Protein AF-A0A7Y1VNK2-F1 (afdb_monomer_lite)

pLDDT: mean 88.34, std 15.72, range [41.72, 98.06]

Secondary structure (DSSP, 8-state):
-B-TTTTTTTTS-HHHHHHTT--TT--B----S--HHHHHHHHHHHHHHHHHHHHHHHTT-

Sequence (61 aa):
VLSPAETSHVLIPKEEREKLGIKDGLIRFSVGIEETDDLIADIHQALLQVQPEMEEMVDKS

Structure (mmCIF, N/CA/C/O backbone):
data_AF-A0A7Y1VNK2-F1
#
_entry.id   AF-A0A7Y1VNK2-F1
#
loop_
_atom_site.group_PDB
_atom_site.id
_atom_site.type_symbol
_atom_site.label_atom_id
_atom_site.label_alt_id
_atom_site.label_comp_id
_atom_site.label_asym_id
_atom_site.label_entity_id
_atom_site.label_seq_id
_atom_site.pdbx_PDB_ins_code
_atom_site.Cartn_x
_atom_site.Cartn_y
_atom_site.Cartn_z
_atom_site.occupancy
_atom_site.B_iso_or_equiv
_atom_site.auth_seq_id
_atom_site.auth_comp_id
_atom_site.auth_asym_id
_atom_site.auth_atom_id
_atom_site.pdbx_PDB_model_num
ATOM 1 N N . VAL A 1 1 ? 4.309 -1.920 -1.169 1.00 91.06 1 VAL A N 1
ATOM 2 C CA . VAL A 1 1 ? 2.894 -1.605 -0.841 1.00 91.06 1 VAL A CA 1
ATOM 3 C C . VAL A 1 1 ? 2.592 -2.020 0.598 1.00 91.06 1 VAL A C 1
ATOM 5 O O . VAL A 1 1 ? 3.254 -2.930 1.081 1.00 91.06 1 VAL A O 1
ATOM 8 N N . LEU A 1 2 ? 1.676 -1.350 1.306 1.00 95.50 2 LEU A N 1
ATOM 9 C CA . LEU A 1 2 ? 1.219 -1.760 2.647 1.00 95.50 2 LEU A CA 1
ATOM 10 C C . LEU A 1 2 ? -0.242 -1.371 2.909 1.00 95.50 2 LEU A C 1
ATOM 12 O O . LEU A 1 2 ? -0.741 -0.419 2.309 1.00 95.50 2 LEU A O 1
ATOM 16 N N . SER A 1 3 ? -0.880 -2.053 3.863 1.00 96.75 3 SER A N 1
ATOM 17 C CA . SER A 1 3 ? -2.154 -1.648 4.472 1.00 96.75 3 SER A CA 1
ATOM 18 C C . SER A 1 3 ? -1.873 -0.857 5.756 1.00 96.75 3 SER A C 1
ATOM 20 O O . SER A 1 3 ? -1.329 -1.426 6.709 1.00 96.75 3 SER A O 1
ATOM 22 N N . PRO A 1 4 ? -2.177 0.455 5.835 1.00 97.12 4 PRO A N 1
ATOM 23 C CA . PRO A 1 4 ? -1.937 1.233 7.045 1.00 97.12 4 PRO A CA 1
ATOM 24 C C . PRO A 1 4 ? -2.709 0.695 8.251 1.00 97.12 4 PRO A C 1
ATOM 26 O O . PRO A 1 4 ? -2.147 0.671 9.343 1.00 97.12 4 PRO A O 1
ATOM 29 N N . ALA A 1 5 ? -3.941 0.224 8.037 1.00 96.50 5 ALA A N 1
ATOM 30 C CA . ALA A 1 5 ? -4.810 -0.353 9.061 1.00 96.50 5 ALA A CA 1
ATOM 31 C C . ALA A 1 5 ? -4.196 -1.586 9.746 1.00 96.50 5 ALA A C 1
ATOM 33 O O . ALA A 1 5 ? -4.378 -1.770 10.946 1.00 96.50 5 ALA A O 1
ATOM 34 N N . GLU A 1 6 ? -3.443 -2.392 8.995 1.00 96.31 6 GLU A N 1
ATOM 35 C CA . GLU A 1 6 ? -2.834 -3.639 9.479 1.00 96.31 6 GLU A CA 1
ATOM 36 C C . GLU A 1 6 ? -1.361 -3.486 9.881 1.00 96.31 6 GLU A C 1
ATOM 38 O O . GLU A 1 6 ? -0.782 -4.388 10.480 1.00 96.31 6 GLU A O 1
ATOM 43 N N . THR A 1 7 ? -0.729 -2.355 9.552 1.00 96.44 7 THR A N 1
ATOM 44 C CA . THR A 1 7 ? 0.711 -2.149 9.769 1.00 96.44 7 THR A CA 1
ATOM 45 C C . THR A 1 7 ? 0.985 -0.851 10.531 1.00 96.44 7 THR A C 1
ATOM 47 O O . THR A 1 7 ? 0.804 -0.780 11.741 1.00 96.44 7 THR A O 1
ATOM 50 N N . SER A 1 8 ? 1.407 0.206 9.838 1.00 94.38 8 SER A N 1
ATOM 51 C CA . SER A 1 8 ? 1.853 1.482 10.416 1.00 94.38 8 SER A CA 1
ATOM 52 C C . SER A 1 8 ? 0.870 2.158 11.381 1.00 94.38 8 SER A C 1
ATOM 54 O O . SER A 1 8 ? 1.318 2.906 12.242 1.00 94.38 8 SER A O 1
ATOM 56 N N . HIS A 1 9 ? -0.438 1.914 11.256 1.00 94.88 9 HIS A N 1
ATOM 57 C CA . HIS A 1 9 ? -1.481 2.507 12.102 1.00 94.88 9 HIS A CA 1
ATOM 58 C C . HIS A 1 9 ? -2.252 1.448 12.907 1.00 94.88 9 HIS A C 1
ATOM 60 O O . HIS A 1 9 ? -3.311 1.752 13.447 1.00 94.88 9 HIS A O 1
ATOM 66 N N . VAL A 1 10 ? -1.725 0.224 13.037 1.00 95.50 10 VAL A N 1
ATOM 67 C CA . VAL A 1 10 ? -2.399 -0.892 13.733 1.00 95.50 10 VAL A CA 1
ATOM 68 C C . VAL A 1 10 ? -2.719 -0.591 15.202 1.00 95.50 10 VAL A C 1
ATOM 70 O O . VAL A 1 10 ? -3.694 -1.098 15.747 1.00 95.50 10 VAL A O 1
ATOM 73 N N . LEU A 1 11 ? -1.919 0.265 15.844 1.00 96.81 11 LEU A N 1
ATOM 74 C CA . LEU A 1 11 ? -2.099 0.653 17.245 1.00 96.81 11 LEU A CA 1
ATOM 75 C C . LEU A 1 11 ? -3.151 1.756 17.444 1.00 96.81 11 LEU A C 1
ATOM 77 O O . LEU A 1 11 ? -3.494 2.059 18.583 1.00 96.81 11 LEU A O 1
ATOM 81 N N . ILE A 1 12 ? -3.660 2.360 16.364 1.00 95.81 12 ILE A N 1
ATOM 82 C CA . ILE A 1 12 ? -4.707 3.380 16.437 1.00 95.81 12 ILE A CA 1
ATOM 83 C C . ILE A 1 12 ? -6.073 2.674 16.436 1.00 95.81 12 ILE A C 1
ATOM 85 O O . ILE A 1 12 ? -6.351 1.888 15.518 1.00 95.81 12 ILE A O 1
ATOM 89 N N . PRO A 1 13 ? -6.951 2.948 17.421 1.00 96.75 13 PRO A N 1
ATOM 90 C CA . PRO A 1 13 ? -8.298 2.393 17.453 1.00 96.75 13 PRO A CA 1
ATOM 91 C C . PRO A 1 13 ? -9.058 2.657 16.150 1.00 96.75 13 PRO A C 1
ATOM 93 O O . PRO A 1 13 ? -8.931 3.724 15.548 1.00 96.75 13 PRO A O 1
ATOM 96 N N . LYS A 1 14 ? -9.894 1.701 15.729 1.00 95.00 14 LYS A N 1
ATOM 97 C CA . LYS A 1 14 ? -10.645 1.779 14.464 1.00 95.00 14 LYS A CA 1
ATOM 98 C C . LYS A 1 14 ? -11.420 3.093 14.308 1.00 95.00 14 LYS A C 1
ATOM 100 O O . LYS A 1 14 ? -11.320 3.730 13.268 1.00 95.00 14 LYS A O 1
ATOM 105 N N . GLU A 1 15 ? -12.125 3.520 15.352 1.00 96.25 15 GLU A N 1
ATOM 106 C CA . GLU A 1 15 ? -12.919 4.756 15.334 1.00 96.25 15 GLU A CA 1
ATOM 107 C C . GLU A 1 15 ? -12.054 6.003 15.072 1.00 96.25 15 GLU A C 1
ATOM 109 O O . GLU A 1 15 ? -12.457 6.925 14.367 1.00 96.25 15 GLU A O 1
ATOM 114 N N . GLU A 1 16 ? -10.838 6.036 15.615 1.00 96.69 16 GLU A N 1
ATOM 115 C CA . GLU A 1 16 ? -9.903 7.140 15.406 1.00 96.69 16 GLU A CA 1
ATOM 116 C C . GLU A 1 16 ? -9.266 7.076 14.012 1.00 96.69 16 GLU A C 1
ATOM 118 O O . GLU A 1 16 ? -9.175 8.098 13.332 1.00 96.69 16 GLU A O 1
ATOM 123 N N . ARG A 1 17 ? -8.931 5.874 13.520 1.00 96.69 17 ARG A N 1
ATOM 124 C CA . ARG A 1 17 ? -8.493 5.673 12.128 1.00 96.69 17 ARG A CA 1
ATOM 125 C C . ARG A 1 17 ? -9.537 6.162 11.127 1.00 96.69 17 ARG A C 1
ATOM 127 O O . ARG A 1 17 ? -9.188 6.876 10.190 1.00 96.69 17 ARG A O 1
ATOM 134 N N . GLU A 1 18 ? -10.808 5.837 11.343 1.00 95.12 18 GLU A N 1
ATOM 135 C CA . GLU A 1 18 ? -11.915 6.275 10.487 1.00 95.12 18 GLU A CA 1
ATOM 136 C C . GLU A 1 18 ? -12.065 7.801 10.473 1.00 95.12 18 GLU A C 1
ATOM 138 O O . GLU A 1 18 ? -12.225 8.383 9.398 1.00 95.12 18 GLU A O 1
ATOM 143 N N . LYS A 1 19 ? -11.919 8.465 11.630 1.00 96.69 19 LYS A N 1
ATOM 144 C CA . LYS A 1 19 ? -11.909 9.939 11.729 1.00 96.69 19 LYS A CA 1
ATOM 145 C C . LYS A 1 19 ? -10.757 10.577 10.947 1.00 96.69 19 LYS A C 1
ATOM 147 O O . LYS A 1 19 ? -10.923 11.665 10.405 1.00 96.69 19 LYS A O 1
ATOM 152 N N . LEU A 1 20 ? -9.615 9.895 10.853 1.00 95.44 20 LEU A N 1
ATOM 153 C CA . LEU A 1 20 ? -8.458 10.312 10.052 1.00 95.44 20 LEU A CA 1
ATOM 154 C C . LEU A 1 20 ? -8.573 9.926 8.564 1.00 95.44 20 LEU A C 1
ATOM 156 O O . LEU A 1 20 ? -7.667 10.214 7.784 1.00 95.44 20 LEU A O 1
ATOM 160 N N . GLY A 1 21 ? -9.659 9.262 8.155 1.00 95.00 21 GLY A N 1
ATOM 161 C CA . GLY A 1 21 ? -9.852 8.772 6.788 1.00 95.00 21 GLY A CA 1
ATOM 162 C C . GLY A 1 21 ? -9.092 7.480 6.4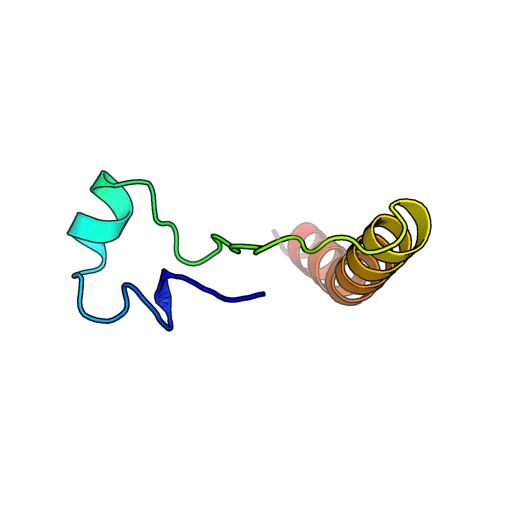59 1.00 95.00 21 GLY A C 1
ATOM 163 O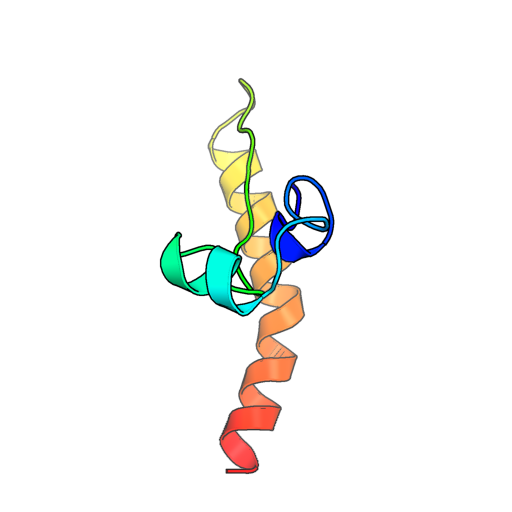 O . GLY A 1 21 ? -9.062 7.061 5.302 1.00 95.00 21 GLY A O 1
ATOM 164 N N . ILE A 1 22 ? -8.504 6.814 7.456 1.00 96.19 22 ILE A N 1
ATOM 165 C CA . ILE A 1 22 ? -7.771 5.551 7.312 1.00 96.19 22 ILE A CA 1
ATOM 166 C C . ILE A 1 22 ? -8.762 4.386 7.395 1.00 96.19 22 ILE A C 1
ATOM 168 O O . ILE A 1 22 ? -8.972 3.780 8.447 1.00 96.19 22 ILE A O 1
ATOM 172 N N . LYS A 1 23 ? -9.388 4.082 6.258 1.00 95.25 23 LYS A N 1
ATOM 173 C CA . LYS A 1 23 ? -10.303 2.942 6.108 1.00 95.25 23 LYS A CA 1
ATOM 174 C C . LYS A 1 23 ? -9.529 1.619 6.081 1.00 95.25 23 LYS A C 1
ATOM 176 O O . LYS A 1 23 ? -8.379 1.591 5.653 1.00 95.25 23 LYS A O 1
ATOM 181 N N . ASP A 1 24 ? -10.179 0.520 6.465 1.00 93.00 24 ASP A N 1
ATOM 182 C CA . ASP A 1 24 ? -9.559 -0.819 6.465 1.00 93.00 24 ASP A CA 1
ATOM 183 C C . ASP A 1 24 ? -9.095 -1.253 5.053 1.00 93.00 24 ASP A C 1
ATOM 185 O O . ASP A 1 24 ? -8.082 -1.929 4.923 1.00 93.00 24 ASP A O 1
ATOM 189 N N . GLY A 1 25 ? -9.763 -0.783 3.990 1.00 92.31 25 GLY A N 1
ATOM 190 C CA . GLY A 1 25 ? -9.363 -1.016 2.592 1.00 92.31 25 GLY A CA 1
ATOM 191 C C . GLY A 1 25 ? -8.372 -0.000 2.005 1.00 92.31 25 GLY A C 1
ATOM 192 O O . GLY A 1 25 ? -8.149 -0.003 0.796 1.00 92.31 25 GLY A O 1
ATOM 193 N N . LEU A 1 26 ? -7.818 0.920 2.804 1.00 95.75 26 LEU A N 1
ATOM 194 C CA . LEU A 1 26 ? -6.834 1.883 2.306 1.00 95.75 26 LEU A CA 1
ATOM 195 C C . LEU A 1 26 ? -5.511 1.167 2.009 1.00 95.75 26 LEU A C 1
ATOM 197 O O . LEU A 1 26 ? -4.898 0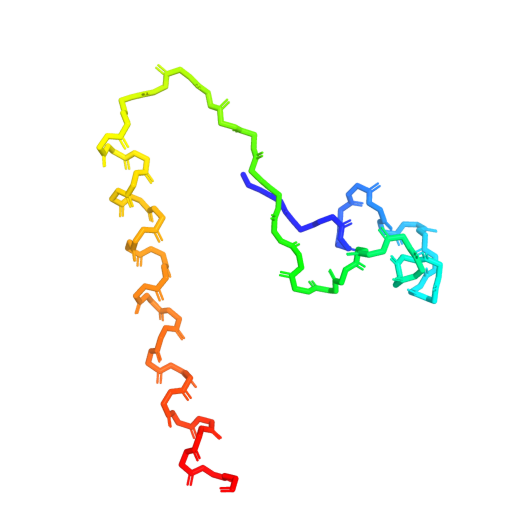.595 2.904 1.00 95.75 26 LEU A O 1
ATOM 201 N N . ILE A 1 27 ? -5.026 1.274 0.774 1.00 95.44 27 ILE A N 1
ATOM 202 C CA . ILE A 1 27 ? -3.716 0.759 0.372 1.00 95.44 27 ILE A CA 1
ATOM 203 C C . ILE A 1 27 ? -2.761 1.931 0.144 1.00 95.44 27 ILE A C 1
ATOM 205 O O . ILE A 1 27 ? -3.096 2.892 -0.548 1.00 95.44 27 ILE A O 1
ATOM 209 N N . ARG A 1 28 ? -1.559 1.862 0.729 1.00 96.19 28 ARG A N 1
ATOM 210 C CA . ARG A 1 28 ? -0.518 2.887 0.582 1.00 96.19 28 ARG A CA 1
ATOM 211 C C . ARG A 1 28 ? 0.653 2.362 -0.242 1.00 96.19 28 ARG A C 1
ATOM 213 O O . ARG A 1 28 ? 1.295 1.369 0.119 1.00 96.19 28 ARG A O 1
ATOM 220 N N . PHE A 1 29 ? 0.985 3.094 -1.299 1.00 96.06 29 PHE A N 1
ATOM 221 C CA . PHE A 1 29 ? 2.159 2.856 -2.132 1.00 96.06 29 PHE A CA 1
ATOM 222 C C . PHE A 1 29 ? 3.246 3.888 -1.825 1.00 96.06 29 PHE A C 1
ATOM 224 O O . PHE A 1 29 ? 2.958 5.062 -1.607 1.00 96.06 29 PHE A O 1
ATOM 231 N N . SER A 1 30 ? 4.495 3.431 -1.793 1.00 95.44 30 SER A N 1
ATOM 232 C CA . SER A 1 30 ? 5.677 4.286 -1.873 1.00 95.44 30 SER A CA 1
ATOM 233 C C . SER A 1 30 ? 6.277 4.002 -3.238 1.00 95.44 30 SER A C 1
ATOM 235 O O . SER A 1 30 ? 6.823 2.919 -3.427 1.00 95.44 30 SER A O 1
ATOM 237 N N . VAL A 1 31 ? 6.072 4.909 -4.187 1.00 95.25 31 VAL A N 1
ATOM 238 C CA . VAL A 1 31 ? 6.528 4.742 -5.573 1.00 95.25 31 VAL A CA 1
ATOM 239 C C . VAL A 1 31 ? 8.010 5.105 -5.649 1.00 95.25 31 VAL A C 1
ATOM 241 O O . VAL A 1 31 ? 8.417 6.105 -5.051 1.00 95.25 31 VAL A O 1
ATOM 244 N N . GLY A 1 32 ? 8.811 4.264 -6.303 1.00 93.88 32 GLY A N 1
ATOM 245 C CA . GLY A 1 32 ? 10.234 4.491 -6.515 1.00 93.88 32 GLY A CA 1
ATOM 246 C C . GLY A 1 32 ? 10.500 5.286 -7.794 1.00 93.88 32 GLY A C 1
ATOM 247 O O . GLY A 1 32 ? 9.738 6.181 -8.157 1.00 93.88 32 GLY A O 1
ATOM 248 N N . ILE A 1 33 ? 11.627 4.988 -8.441 1.00 97.00 33 ILE A N 1
ATOM 249 C CA . ILE A 1 33 ? 12.072 5.622 -9.695 1.00 97.00 33 ILE A CA 1
ATOM 250 C C . ILE A 1 33 ? 12.014 4.649 -10.883 1.00 97.00 33 ILE A C 1
ATOM 252 O O . ILE A 1 33 ? 12.787 4.781 -11.828 1.00 97.00 33 ILE A O 1
ATOM 256 N N . GLU A 1 34 ? 11.162 3.630 -10.791 1.00 97.31 34 GLU A N 1
ATOM 257 C CA . GLU A 1 34 ? 10.970 2.618 -11.826 1.00 97.31 34 GLU A CA 1
ATOM 258 C C . GLU A 1 34 ? 10.291 3.192 -13.083 1.00 97.31 34 GLU A C 1
ATOM 260 O O . GLU A 1 34 ? 9.724 4.290 -13.073 1.00 97.31 34 GLU A O 1
ATOM 265 N N . GLU A 1 35 ? 10.323 2.423 -14.174 1.00 98.06 35 GLU A N 1
ATOM 266 C CA . GLU A 1 35 ? 9.616 2.771 -15.404 1.00 98.06 35 GLU A CA 1
ATOM 267 C C . GLU A 1 35 ? 8.102 2.821 -15.168 1.00 98.06 35 GLU A C 1
ATOM 269 O O . GLU A 1 35 ? 7.503 1.943 -14.541 1.00 98.06 35 GLU A O 1
ATOM 274 N N . THR A 1 36 ? 7.463 3.874 -15.680 1.00 97.44 36 THR A N 1
ATOM 275 C CA . THR A 1 36 ? 6.044 4.142 -15.396 1.00 97.44 36 THR A CA 1
ATOM 276 C C . THR A 1 36 ? 5.131 3.051 -15.955 1.00 97.44 36 THR A C 1
ATOM 278 O O . THR A 1 36 ? 4.162 2.672 -15.297 1.00 97.44 36 THR A O 1
ATOM 281 N N . ASP A 1 37 ? 5.454 2.516 -17.132 1.00 98.00 37 ASP A N 1
ATOM 282 C CA . ASP A 1 37 ? 4.649 1.479 -17.782 1.00 98.00 37 ASP A CA 1
ATOM 283 C C . ASP A 1 37 ? 4.681 0.156 -17.001 1.00 98.00 37 ASP A C 1
ATOM 285 O O . ASP A 1 37 ? 3.645 -0.500 -16.872 1.00 98.00 37 ASP A O 1
ATOM 289 N N . ASP A 1 38 ? 5.823 -0.192 -16.400 1.00 97.56 38 ASP A N 1
ATOM 290 C CA . ASP A 1 38 ? 5.964 -1.391 -15.568 1.00 97.56 38 ASP A CA 1
ATOM 291 C C . ASP A 1 38 ? 5.132 -1.269 -14.282 1.00 97.56 38 ASP A C 1
ATOM 293 O O . ASP A 1 38 ? 4.424 -2.204 -13.903 1.00 97.56 38 ASP A O 1
ATOM 297 N N . LEU A 1 39 ? 5.147 -0.093 -13.640 1.00 96.75 39 LEU A N 1
ATOM 298 C CA . LEU A 1 39 ? 4.335 0.182 -12.448 1.00 96.75 39 LEU A CA 1
ATOM 299 C C . LEU A 1 39 ? 2.833 0.094 -12.744 1.00 96.75 39 LEU A C 1
ATOM 301 O O . LEU A 1 39 ? 2.071 -0.469 -11.955 1.00 96.75 39 LEU A O 1
ATOM 305 N N . ILE A 1 40 ? 2.396 0.655 -13.875 1.00 97.00 40 ILE A N 1
ATOM 306 C CA . ILE A 1 40 ? 0.993 0.591 -14.299 1.00 97.00 40 ILE A CA 1
ATOM 307 C C . ILE A 1 40 ? 0.597 -0.859 -14.583 1.00 97.00 40 ILE A C 1
ATOM 309 O O . ILE A 1 40 ? -0.462 -1.295 -14.125 1.00 97.00 40 ILE A O 1
ATOM 313 N N . ALA A 1 41 ? 1.436 -1.608 -15.302 1.00 97.56 41 ALA A N 1
ATOM 314 C CA . ALA A 1 41 ? 1.178 -3.003 -15.636 1.00 97.56 41 ALA A CA 1
ATOM 315 C C . ALA A 1 41 ? 1.053 -3.887 -14.384 1.00 97.56 41 ALA A C 1
ATOM 317 O O . ALA A 1 41 ? 0.106 -4.670 -14.295 1.00 97.56 41 ALA A O 1
ATOM 318 N N . ASP A 1 42 ? 1.943 -3.720 -13.401 1.00 95.94 42 ASP A N 1
ATOM 319 C CA . ASP A 1 42 ? 1.921 -4.476 -12.142 1.00 95.94 42 ASP A CA 1
ATOM 320 C C . ASP A 1 42 ? 0.635 -4.205 -11.339 1.00 95.94 42 ASP A C 1
ATOM 322 O O . ASP A 1 42 ? -0.076 -5.130 -10.932 1.00 95.94 42 ASP A O 1
ATOM 326 N N . ILE A 1 43 ? 0.251 -2.929 -11.201 1.00 95.19 43 ILE A N 1
ATOM 327 C CA . ILE A 1 43 ? -0.989 -2.542 -10.510 1.00 95.19 43 ILE A CA 1
ATOM 328 C C . ILE A 1 43 ? -2.222 -3.073 -11.255 1.00 95.19 43 ILE A C 1
ATOM 330 O O . ILE A 1 43 ? -3.139 -3.607 -10.627 1.00 95.19 43 ILE A O 1
ATOM 334 N N . HIS A 1 44 ? -2.260 -2.957 -12.585 1.00 96.12 44 HIS A N 1
ATOM 335 C CA . HIS A 1 44 ? -3.366 -3.470 -13.396 1.00 96.12 44 HIS A CA 1
ATOM 336 C C . HIS A 1 44 ? -3.512 -4.986 -13.260 1.00 96.12 44 HIS A C 1
ATOM 338 O O . HIS A 1 44 ? -4.621 -5.477 -13.048 1.00 96.12 44 HIS A O 1
ATOM 344 N N . GLN A 1 45 ? -2.407 -5.730 -13.341 1.00 96.19 45 GLN A N 1
ATOM 345 C CA . GLN A 1 45 ? -2.417 -7.179 -13.169 1.00 96.19 45 GLN A CA 1
ATOM 346 C C . GLN A 1 45 ? -2.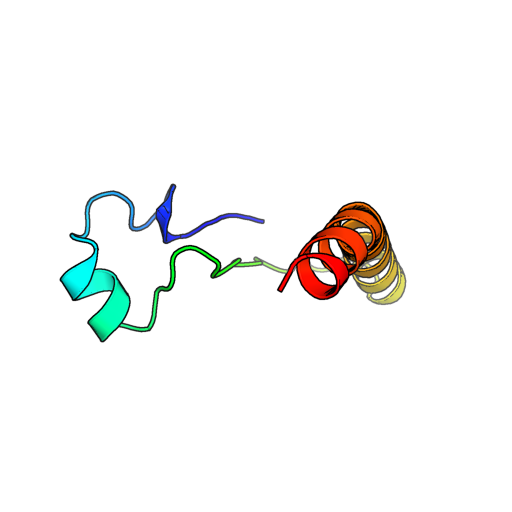969 -7.567 -11.792 1.00 96.19 45 GLN A C 1
ATOM 348 O O . GLN A 1 45 ? -3.805 -8.466 -11.706 1.00 96.19 45 GLN A O 1
ATOM 353 N N . ALA A 1 46 ? -2.542 -6.887 -10.724 1.00 93.31 46 ALA A N 1
ATOM 354 C CA . ALA A 1 46 ? -3.025 -7.151 -9.372 1.00 93.31 46 ALA A CA 1
ATOM 355 C C . ALA A 1 46 ? -4.538 -6.903 -9.231 1.00 93.31 46 ALA A C 1
ATOM 357 O O . ALA A 1 46 ? -5.239 -7.719 -8.634 1.00 93.31 46 ALA A O 1
ATOM 358 N N . LEU A 1 47 ? -5.060 -5.822 -9.824 1.00 92.69 47 LEU A N 1
ATOM 359 C CA . LEU A 1 47 ? -6.497 -5.527 -9.817 1.00 92.69 47 LEU A CA 1
ATOM 360 C C . LEU A 1 47 ? -7.311 -6.589 -10.571 1.00 92.69 47 LEU A C 1
ATOM 362 O O . LEU A 1 47 ? -8.369 -6.993 -10.096 1.00 92.69 47 LEU A O 1
ATOM 366 N N . LEU A 1 48 ? -6.808 -7.090 -11.703 1.00 94.62 48 LEU A N 1
ATOM 367 C CA . LEU A 1 48 ? -7.482 -8.142 -12.474 1.00 94.62 48 LEU A CA 1
ATOM 368 C C . LEU A 1 48 ? -7.60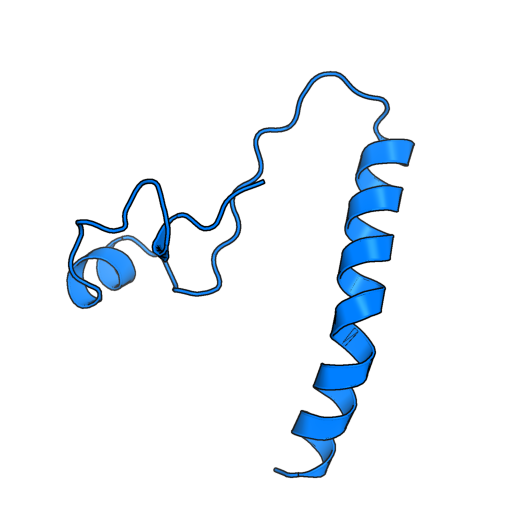8 -9.467 -11.705 1.00 94.62 48 LEU A C 1
ATOM 370 O O . LEU A 1 48 ? -8.551 -10.210 -11.952 1.00 94.62 48 LEU A O 1
ATOM 374 N N . GLN A 1 49 ? -6.698 -9.772 -10.773 1.00 92.69 49 GLN A N 1
ATOM 375 C CA . GLN A 1 49 ? -6.777 -11.001 -9.967 1.00 92.69 49 GLN A CA 1
ATOM 376 C C . GLN A 1 49 ? -7.940 -10.985 -8.967 1.00 92.69 49 GLN A C 1
ATOM 378 O O . GLN A 1 49 ? -8.486 -12.040 -8.668 1.00 92.69 49 GLN A O 1
ATOM 383 N N . VAL A 1 50 ? -8.329 -9.804 -8.476 1.00 87.31 50 VAL A N 1
ATOM 384 C CA . VAL A 1 50 ? -9.387 -9.642 -7.459 1.00 87.31 50 VAL A CA 1
ATOM 385 C C . VAL A 1 50 ? -10.742 -9.231 -8.052 1.00 87.31 50 VAL A C 1
ATOM 387 O O . VAL A 1 50 ? -11.769 -9.298 -7.385 1.00 87.31 50 VAL A O 1
ATOM 390 N N . GLN A 1 51 ? -10.781 -8.825 -9.326 1.00 74.19 51 GLN A N 1
ATOM 391 C CA . GLN A 1 51 ? -12.028 -8.563 -10.052 1.00 74.19 51 GLN A CA 1
ATOM 392 C C . GLN A 1 51 ? -12.985 -9.764 -10.216 1.00 74.19 51 GLN A C 1
ATOM 394 O O . GLN A 1 51 ? -14.186 -9.529 -10.066 1.00 74.19 51 GLN A O 1
ATOM 399 N N . PRO A 1 52 ? -12.550 -11.020 -10.465 1.00 60.12 52 PRO A N 1
ATOM 400 C CA . PRO A 1 52 ? -13.490 -12.143 -10.587 1.00 60.12 52 PRO A CA 1
ATOM 401 C C . PRO A 1 52 ? -14.293 -12.399 -9.299 1.00 60.12 52 PRO A C 1
ATOM 403 O O . PRO A 1 52 ? -15.415 -12.891 -9.354 1.00 60.12 52 PRO A O 1
ATOM 406 N N . GLU A 1 53 ? -13.764 -12.005 -8.140 1.00 57.53 53 GLU A N 1
ATOM 407 C CA . GLU A 1 53 ? -14.432 -12.142 -6.839 1.00 57.53 53 GLU A CA 1
ATOM 408 C C . GLU A 1 53 ? -15.506 -11.057 -6.619 1.00 57.53 53 GLU A C 1
ATOM 410 O O . GLU A 1 53 ? -16.461 -11.266 -5.869 1.00 57.53 53 GLU A O 1
ATOM 415 N N . MET A 1 54 ? -15.400 -9.907 -7.301 1.00 54.59 54 MET A N 1
ATOM 416 C CA . MET A 1 54 ? -16.378 -8.817 -7.191 1.00 54.59 54 MET A CA 1
ATOM 417 C C . MET A 1 54 ? -17.650 -9.071 -8.011 1.00 54.59 54 MET A C 1
ATOM 419 O O . MET A 1 54 ? -18.727 -8.663 -7.578 1.00 54.59 54 MET A O 1
ATOM 423 N N . GLU A 1 55 ? -17.565 -9.772 -9.148 1.00 54.03 55 GLU A N 1
ATOM 424 C CA . GLU A 1 55 ? -18.748 -10.152 -9.941 1.00 54.03 55 GLU A CA 1
ATOM 425 C C . GLU A 1 55 ? -19.640 -11.163 -9.192 1.00 54.03 55 GLU A C 1
ATOM 427 O O . GLU A 1 55 ? -20.863 -11.017 -9.196 1.00 54.03 55 GLU A O 1
ATOM 432 N N . GLU A 1 56 ? -19.061 -12.108 -8.439 1.00 54.12 56 GLU A N 1
ATOM 433 C CA . GLU A 1 56 ? -19.832 -13.049 -7.606 1.00 54.12 56 GLU A CA 1
ATOM 434 C C . GLU A 1 56 ? -20.530 -12.400 -6.393 1.00 54.12 56 GLU A C 1
ATOM 436 O O . GLU A 1 56 ? -21.534 -12.929 -5.907 1.00 54.12 56 GLU A O 1
ATOM 441 N N . MET A 1 57 ? -20.013 -11.283 -5.867 1.00 54.25 57 MET A N 1
ATOM 442 C CA . MET A 1 57 ? -20.637 -10.559 -4.746 1.00 54.25 57 MET A CA 1
ATOM 443 C C . MET A 1 57 ? -21.808 -9.674 -5.195 1.00 54.25 57 MET A C 1
ATOM 445 O O . MET A 1 57 ? -22.743 -9.467 -4.419 1.00 54.25 57 MET A O 1
ATOM 449 N N . VAL A 1 58 ? -21.774 -9.172 -6.434 1.00 56.78 58 VAL A N 1
ATOM 450 C CA . VAL A 1 58 ? -22.847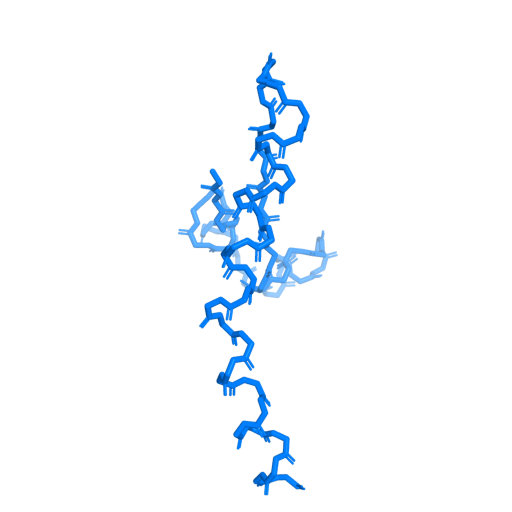 -8.346 -7.011 1.00 56.78 58 VAL A CA 1
ATOM 451 C C . VAL A 1 58 ? -24.058 -9.198 -7.406 1.00 56.78 58 VAL A C 1
ATOM 453 O O . VAL A 1 58 ? -25.181 -8.747 -7.229 1.00 56.78 58 VAL A O 1
ATOM 456 N N . ASP A 1 59 ? -23.857 -10.443 -7.849 1.00 51.75 59 ASP A N 1
ATOM 457 C CA . ASP A 1 59 ? -24.950 -11.357 -8.243 1.00 51.75 59 ASP A CA 1
ATOM 458 C C . ASP A 1 59 ? -25.682 -12.013 -7.046 1.00 51.75 59 ASP A C 1
ATOM 460 O O . ASP A 1 59 ? -26.698 -12.688 -7.201 1.00 51.75 59 ASP A O 1
ATOM 464 N N . LYS A 1 60 ? -25.181 -11.821 -5.816 1.00 53.53 60 LYS A N 1
ATOM 465 C CA . LYS A 1 60 ? -25.766 -12.369 -4.573 1.00 53.53 60 LYS A CA 1
ATOM 466 C C . LYS A 1 60 ? -26.465 -11.323 -3.688 1.00 53.53 60 LYS A C 1
ATOM 468 O O . LYS A 1 60 ? -26.859 -11.674 -2.573 1.00 53.53 60 LYS A O 1
ATOM 473 N N . SER A 1 61 ? -26.607 -10.074 -4.148 1.00 41.72 61 SER A N 1
ATOM 474 C CA . SER A 1 61 ? -27.240 -8.964 -3.404 1.00 41.72 61 SER A CA 1
ATOM 475 C C . SER A 1 61 ? -28.513 -8.447 -4.063 1.00 41.72 61 SER A C 1
ATOM 477 O O . SER A 1 61 ? -28.542 -8.359 -5.307 1.00 41.72 61 SER A O 1
#

Foldseek 3Di:
DDQCCVPVCVVPDPVVCVVVVRDRPDDDDDDDPDDPVVVVVVVVVVVVVCVVVVVVVVVVD

Radius of gyration: 15.18 Å; chains: 1; bounding box: 39×23×35 Å